Protein AF-A0A9W6WCK9-F1 (afdb_monomer_lite)

InterPro domains:
  IPR010310 Type VII secretion system ESAT-6-like [PF06013] (6-90)
  IPR036689 ESAT-6-like superfamily [SSF140453] (7-96)

Radius of gyration: 21.5 Å; chains: 1; bounding box: 40×19×65 Å

Secondary structure (DSSP, 8-state):
-------HHHHHHHHHHHHHHHHHHHHHHHHHHHHHHHHHHHT---HHHHHHHHHHHHHHHHHHHHHHHHHHHHHHHHHHHHHHHHHHHHHHHH--

Structure (mmCIF, N/CA/C/O backbone):
data_AF-A0A9W6WCK9-F1
#
_entry.id   AF-A0A9W6WCK9-F1
#
loop_
_atom_site.group_PDB
_atom_site.id
_atom_site.type_symbol
_atom_site.label_atom_id
_atom_site.label_alt_id
_atom_site.label_comp_id
_atom_site.label_asym_id
_atom_site.label_entity_id
_atom_site.label_seq_id
_atom_site.pdbx_PDB_ins_code
_atom_site.Cartn_x
_atom_site.Cartn_y
_atom_site.Cartn_z
_atom_site.occupancy
_atom_site.B_iso_or_equiv
_atom_site.auth_seq_id
_atom_site.auth_comp_id
_atom_site.auth_asym_id
_atom_site.auth_atom_id
_atom_site.pdbx_PDB_model_num
ATOM 1 N N . MET A 1 1 ? -5.484 -13.501 38.697 1.00 39.81 1 MET A N 1
ATOM 2 C CA . MET A 1 1 ? -5.991 -13.256 37.329 1.00 39.81 1 MET A CA 1
ATOM 3 C C . MET A 1 1 ? -5.096 -12.192 36.715 1.00 39.81 1 MET A C 1
ATOM 5 O O . MET A 1 1 ? -4.693 -11.324 37.480 1.00 39.81 1 MET A O 1
ATOM 9 N N . PRO A 1 2 ? -4.702 -12.272 35.435 1.00 39.66 2 PRO A N 1
ATOM 10 C CA . PRO A 1 2 ? -3.926 -11.200 34.819 1.00 39.66 2 PRO A CA 1
ATOM 11 C C . PRO A 1 2 ? -4.797 -9.938 34.787 1.00 39.66 2 PRO A C 1
ATOM 13 O O . PRO A 1 2 ? -5.923 -10.001 34.295 1.00 39.66 2 PRO A O 1
ATOM 16 N N . GLU A 1 3 ? -4.315 -8.829 35.345 1.00 42.38 3 GLU A N 1
ATOM 17 C CA . GLU A 1 3 ? -4.936 -7.515 35.157 1.00 42.38 3 GLU A CA 1
ATOM 18 C C . GLU A 1 3 ? -4.718 -7.102 33.702 1.00 42.38 3 GLU A C 1
ATOM 20 O O . GLU A 1 3 ? -3.626 -6.699 33.303 1.00 42.38 3 GLU A O 1
ATOM 25 N N . PHE A 1 4 ? -5.753 -7.255 32.884 1.00 49.97 4 PHE A N 1
ATOM 26 C CA . PHE A 1 4 ? -5.782 -6.673 31.553 1.00 49.97 4 PHE A CA 1
ATOM 27 C C . PHE A 1 4 ? -6.073 -5.177 31.704 1.00 49.97 4 PHE A C 1
ATOM 29 O O . PHE A 1 4 ? -7.226 -4.771 31.809 1.00 49.97 4 PHE A O 1
ATOM 36 N N . TYR A 1 5 ? -5.020 -4.359 31.753 1.00 53.19 5 TYR A N 1
ATOM 37 C CA . TYR A 1 5 ? -5.139 -2.908 31.617 1.00 53.19 5 TYR A CA 1
ATOM 38 C C . TYR A 1 5 ? -5.265 -2.602 30.122 1.00 53.19 5 TYR A C 1
ATOM 40 O O . TYR A 1 5 ? -4.267 -2.499 29.413 1.00 53.19 5 TYR A O 1
ATOM 48 N N . ILE A 1 6 ? -6.495 -2.593 29.615 1.00 57.03 6 ILE A N 1
ATOM 49 C CA . ILE A 1 6 ? -6.772 -2.304 28.206 1.00 57.03 6 ILE A CA 1
ATOM 50 C C . ILE A 1 6 ? -7.340 -0.892 28.139 1.00 57.03 6 ILE A C 1
ATOM 52 O O . ILE A 1 6 ? -8.463 -0.655 28.577 1.00 57.03 6 ILE A O 1
ATOM 56 N N . ASP A 1 7 ? -6.553 0.040 27.602 1.00 68.50 7 ASP A N 1
ATOM 57 C CA . ASP A 1 7 ? -7.033 1.372 27.237 1.00 68.50 7 ASP A CA 1
ATOM 58 C C . ASP A 1 7 ? -7.805 1.252 25.911 1.00 68.50 7 ASP A C 1
ATOM 60 O O . ASP A 1 7 ? -7.232 1.167 24.816 1.00 68.50 7 ASP A O 1
ATOM 64 N N . SER A 1 8 ? -9.129 1.132 26.021 1.00 65.62 8 SER A N 1
ATOM 65 C CA . SER A 1 8 ? -10.036 0.974 24.881 1.00 65.62 8 SER A CA 1
ATOM 66 C C . SER A 1 8 ? -9.988 2.182 23.943 1.00 65.62 8 SER A C 1
ATOM 68 O O . SER A 1 8 ? -10.009 2.002 22.725 1.00 65.62 8 SER A O 1
ATOM 70 N N . ALA A 1 9 ? -9.826 3.390 24.488 1.00 67.75 9 ALA A N 1
ATOM 71 C CA . ALA A 1 9 ? -9.734 4.623 23.715 1.00 67.75 9 ALA A CA 1
ATOM 72 C C . ALA A 1 9 ? -8.425 4.695 22.913 1.00 67.75 9 ALA A C 1
ATOM 74 O O . ALA A 1 9 ? -8.431 5.060 21.733 1.00 67.75 9 ALA A O 1
ATOM 75 N N . GLU A 1 10 ? -7.298 4.301 23.513 1.00 74.50 10 GLU A N 1
ATOM 76 C CA . GLU A 1 10 ? -6.019 4.207 22.802 1.00 74.50 10 GLU A CA 1
ATOM 77 C C . GLU A 1 10 ? -6.058 3.123 21.713 1.00 74.50 10 GLU A C 1
ATOM 79 O O . GLU A 1 10 ? -5.551 3.327 20.604 1.00 74.50 10 GLU A O 1
ATOM 84 N N . THR A 1 11 ? -6.725 1.999 21.990 1.00 72.12 11 THR A N 1
ATOM 85 C CA . THR A 1 11 ? -6.892 0.893 21.037 1.00 72.12 11 THR A CA 1
ATOM 86 C C . THR A 1 11 ? -7.731 1.307 19.827 1.00 72.12 11 THR A C 1
ATOM 88 O O . THR A 1 11 ? -7.335 1.045 18.687 1.00 72.12 11 THR A O 1
ATOM 91 N N . GLU A 1 12 ? -8.857 1.988 20.035 1.00 73.12 12 GLU A N 1
ATOM 92 C CA . GLU A 1 12 ? -9.733 2.468 18.961 1.00 73.12 12 GLU A CA 1
ATOM 93 C C . GLU A 1 12 ? -9.055 3.560 18.118 1.00 73.12 12 GLU A C 1
ATOM 95 O O . GLU A 1 12 ? -9.017 3.476 16.887 1.00 73.12 12 GLU A O 1
ATOM 100 N N . SER A 1 13 ? -8.420 4.538 18.770 1.00 79.25 13 SER A N 1
ATOM 101 C CA . SER A 1 13 ? -7.667 5.609 18.103 1.00 79.25 13 SER A CA 1
ATOM 102 C C . SER A 1 13 ? -6.523 5.061 17.242 1.00 79.25 13 SER A C 1
ATOM 104 O O . SER A 1 13 ? -6.359 5.430 16.072 1.00 79.25 13 SER A O 1
ATOM 106 N N . THR A 1 14 ? -5.756 4.111 17.785 1.00 79.06 14 THR A N 1
ATOM 107 C CA . THR A 1 14 ? -4.668 3.449 17.055 1.00 79.06 14 THR A CA 1
ATOM 108 C C . THR A 1 14 ? -5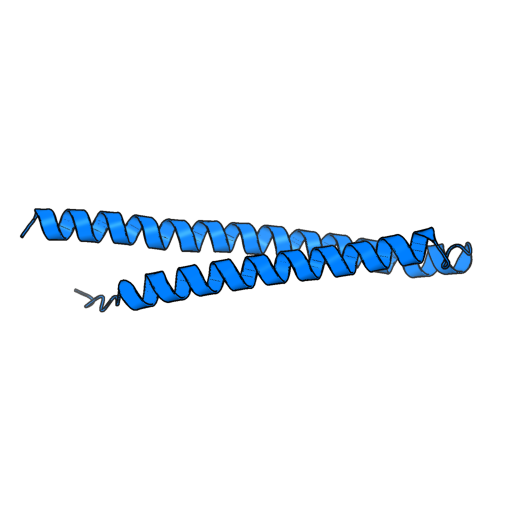.204 2.646 15.874 1.00 79.06 14 THR A C 1
ATOM 110 O O . THR A 1 14 ? -4.626 2.691 14.786 1.00 79.06 14 THR A O 1
ATOM 113 N N . SER A 1 15 ? -6.335 1.964 16.057 1.00 76.94 15 SER A N 1
ATOM 114 C CA . SER A 1 15 ? -7.013 1.193 15.013 1.00 76.94 15 SER A CA 1
ATOM 115 C C . SER A 1 15 ? -7.445 2.076 13.841 1.00 76.94 15 SER A C 1
ATOM 117 O O . SER A 1 15 ? -7.116 1.784 12.688 1.00 76.94 15 SER A O 1
ATOM 119 N N . ALA A 1 16 ? -8.095 3.206 14.130 1.00 80.06 16 ALA A N 1
ATOM 120 C CA . ALA A 1 16 ? -8.490 4.188 13.124 1.00 80.06 16 ALA A CA 1
ATOM 121 C C . ALA A 1 16 ? -7.271 4.791 12.398 1.00 80.06 16 ALA A C 1
ATOM 123 O O . ALA A 1 16 ? -7.263 4.909 11.169 1.00 80.06 16 ALA A O 1
ATOM 124 N N . SER A 1 17 ? -6.201 5.113 13.137 1.00 84.19 17 SER A N 1
ATOM 125 C CA . SER A 1 17 ? -4.947 5.617 12.559 1.00 84.19 17 SER A CA 1
ATOM 126 C C . SER A 1 17 ? -4.299 4.604 11.611 1.00 84.19 17 SER A C 1
ATOM 128 O O . SER A 1 17 ? -3.857 4.967 10.518 1.00 84.19 17 SER A O 1
ATOM 130 N N . LEU A 1 18 ? -4.251 3.328 12.006 1.00 80.25 18 LEU A N 1
ATOM 131 C CA . LEU A 1 18 ? -3.717 2.247 11.179 1.00 80.25 18 LEU A CA 1
ATOM 132 C C . LEU A 1 18 ? -4.534 2.068 9.901 1.00 80.25 18 LEU A C 1
ATOM 134 O O . LEU A 1 18 ? -3.950 1.992 8.822 1.00 80.25 18 LEU A O 1
ATOM 138 N N . GLN A 1 19 ? -5.864 2.079 10.001 1.00 80.25 19 GLN A N 1
ATOM 139 C CA . GLN A 1 19 ? -6.739 1.963 8.838 1.00 80.25 19 GLN A CA 1
ATOM 140 C C . GLN A 1 19 ? -6.499 3.095 7.825 1.00 80.25 19 GLN A C 1
ATOM 142 O O . GLN A 1 19 ? -6.396 2.826 6.627 1.00 80.25 19 GLN A O 1
ATOM 147 N N . SER A 1 20 ? -6.339 4.339 8.292 1.00 85.00 20 SER A N 1
ATOM 148 C CA . SER A 1 20 ? -5.998 5.474 7.421 1.00 85.00 20 SER A CA 1
ATOM 149 C C . SER A 1 20 ? -4.654 5.266 6.720 1.00 85.00 20 SER A C 1
ATOM 151 O O . SER A 1 20 ? -4.570 5.376 5.500 1.00 85.00 20 SER A O 1
ATOM 153 N N . LYS A 1 21 ? -3.606 4.903 7.472 1.00 86.06 21 LYS A N 1
ATOM 154 C CA . LYS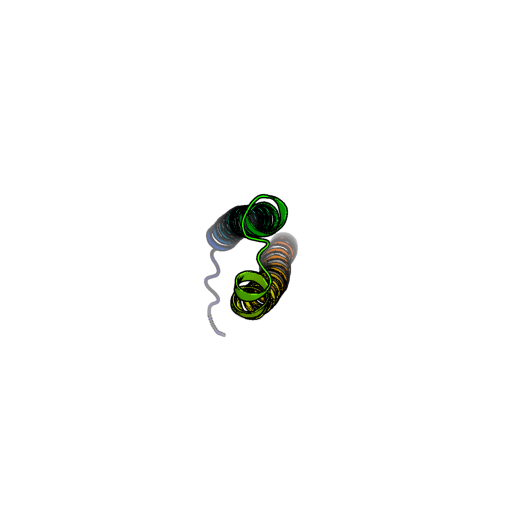 A 1 21 ? -2.262 4.673 6.913 1.00 86.06 21 LYS A CA 1
ATOM 155 C C . LYS A 1 21 ? -2.250 3.544 5.884 1.00 86.06 21 LYS A C 1
ATOM 157 O O . LYS A 1 21 ? -1.541 3.632 4.884 1.00 86.06 21 LYS A O 1
ATOM 162 N N . PHE A 1 22 ? -3.029 2.488 6.112 1.00 82.12 22 PHE A N 1
ATOM 163 C CA . PHE A 1 22 ? -3.167 1.400 5.148 1.00 82.12 22 PHE A CA 1
ATOM 164 C C . PHE A 1 22 ? -3.850 1.858 3.869 1.00 82.12 22 PHE A C 1
ATOM 166 O O . PHE A 1 22 ? -3.376 1.523 2.787 1.00 82.12 22 PHE A O 1
ATOM 173 N N . HIS A 1 23 ? -4.897 2.672 3.975 1.00 83.31 23 HIS A N 1
ATOM 174 C CA . HIS A 1 23 ? -5.557 3.246 2.809 1.00 83.31 23 HIS A CA 1
ATOM 175 C C . HIS A 1 23 ? -4.586 4.093 1.963 1.00 83.31 23 HIS A C 1
ATOM 177 O O . HIS A 1 23 ? -4.511 3.926 0.744 1.00 83.31 23 HIS A O 1
ATOM 183 N N . ASP A 1 24 ? -3.772 4.933 2.606 1.00 88.94 24 ASP A N 1
ATOM 184 C CA . ASP A 1 24 ? -2.765 5.759 1.925 1.00 88.94 24 ASP A CA 1
ATOM 185 C C . ASP A 1 24 ? -1.674 4.917 1.243 1.00 88.94 24 ASP A C 1
ATOM 187 O O . ASP A 1 24 ? -1.243 5.214 0.121 1.00 88.94 24 ASP A O 1
ATOM 191 N N . LEU A 1 25 ? -1.247 3.829 1.889 1.00 85.06 25 LEU A N 1
ATOM 192 C CA . LEU A 1 25 ? -0.258 2.907 1.336 1.00 85.06 25 LEU A CA 1
ATOM 193 C C . LEU A 1 25 ? -0.800 2.171 0.102 1.00 85.06 25 LEU A C 1
ATOM 195 O O . LEU A 1 25 ? -0.108 2.097 -0.913 1.00 85.06 25 LEU A O 1
ATOM 199 N N . VAL A 1 26 ? -2.043 1.679 0.161 1.00 84.44 26 VAL A N 1
ATOM 200 C CA . VAL A 1 26 ? -2.734 1.042 -0.975 1.00 84.44 26 VAL A CA 1
ATOM 201 C C . VAL A 1 26 ? -2.786 1.996 -2.169 1.00 84.44 26 VAL A C 1
ATOM 203 O O . VAL A 1 26 ? -2.429 1.615 -3.286 1.00 84.44 26 VAL A O 1
ATOM 206 N N . ASN A 1 27 ? -3.177 3.250 -1.937 1.00 88.88 27 ASN A N 1
ATOM 207 C CA . ASN A 1 27 ? -3.236 4.268 -2.984 1.00 88.88 27 ASN A CA 1
ATOM 208 C C . ASN A 1 27 ? -1.860 4.518 -3.609 1.00 88.88 27 ASN A C 1
ATOM 210 O O . ASN A 1 27 ? -1.723 4.489 -4.831 1.00 88.88 27 ASN A O 1
ATOM 214 N N . THR A 1 28 ? -0.830 4.680 -2.777 1.00 89.75 28 THR A N 1
ATOM 215 C CA . THR A 1 28 ? 0.551 4.896 -3.234 1.00 89.75 28 THR A CA 1
ATOM 216 C C . THR A 1 28 ? 1.053 3.738 -4.099 1.00 89.75 28 THR A C 1
ATOM 218 O O . THR A 1 28 ? 1.636 3.948 -5.163 1.00 89.75 28 THR A O 1
ATOM 221 N N . ILE A 1 29 ? 0.791 2.502 -3.674 1.00 85.69 29 ILE A N 1
ATOM 222 C CA . ILE A 1 29 ? 1.173 1.295 -4.409 1.00 85.69 29 ILE A CA 1
ATOM 223 C C . ILE A 1 29 ? 0.465 1.225 -5.772 1.00 85.69 29 ILE A C 1
ATOM 225 O O . ILE A 1 29 ? 1.100 0.937 -6.789 1.00 85.69 29 ILE A O 1
ATOM 229 N N . ASN A 1 30 ? -0.834 1.529 -5.814 1.00 85.06 30 ASN A N 1
ATOM 230 C CA . ASN A 1 30 ? -1.606 1.554 -7.056 1.00 85.06 30 ASN A CA 1
ATOM 231 C C . ASN A 1 30 ? -1.109 2.633 -8.029 1.00 85.06 30 ASN A C 1
ATOM 233 O O . ASN A 1 30 ? -1.047 2.385 -9.234 1.00 85.06 30 ASN A O 1
ATOM 237 N N . MET A 1 31 ? -0.710 3.803 -7.520 1.00 89.50 31 MET A N 1
ATOM 238 C CA . MET A 1 31 ? -0.091 4.855 -8.332 1.00 89.50 31 MET A CA 1
ATOM 239 C C . MET A 1 31 ? 1.232 4.383 -8.940 1.00 89.50 31 MET A C 1
ATOM 241 O O . MET A 1 31 ? 1.396 4.453 -10.155 1.00 89.50 31 MET A O 1
ATOM 245 N N . ALA A 1 32 ? 2.128 3.809 -8.131 1.00 86.25 32 ALA A N 1
ATOM 246 C CA . ALA A 1 32 ? 3.402 3.283 -8.620 1.00 86.25 32 ALA A CA 1
ATOM 247 C C . ALA A 1 32 ? 3.203 2.209 -9.703 1.00 86.25 32 ALA A C 1
ATOM 249 O O . ALA A 1 32 ? 3.883 2.213 -10.727 1.00 86.25 32 ALA A O 1
ATOM 250 N N . LYS A 1 33 ? 2.222 1.317 -9.520 1.00 83.38 33 LYS A N 1
ATOM 251 C CA . LYS A 1 33 ? 1.831 0.335 -10.538 1.00 83.38 33 LYS A CA 1
ATOM 252 C C . LYS A 1 33 ? 1.382 1.009 -11.839 1.00 83.38 33 LYS A C 1
ATOM 254 O O . LYS A 1 33 ? 1.829 0.603 -12.908 1.00 83.38 33 LYS A O 1
ATOM 259 N N . SER A 1 34 ? 0.531 2.030 -11.751 1.00 87.06 34 SER A N 1
ATOM 260 C CA . SER A 1 34 ? 0.053 2.782 -12.917 1.00 87.06 34 SER A CA 1
ATOM 261 C C . SER A 1 34 ? 1.194 3.469 -13.673 1.00 87.06 34 SER A C 1
ATOM 263 O O . SER A 1 34 ? 1.204 3.453 -14.903 1.00 87.06 34 SER A O 1
ATOM 265 N N . ASP A 1 35 ? 2.167 4.042 -12.964 1.00 86.94 35 ASP A N 1
ATOM 266 C CA . ASP A 1 35 ? 3.326 4.695 -13.582 1.00 86.94 35 ASP A CA 1
ATOM 267 C C . ASP A 1 35 ? 4.191 3.693 -14.353 1.00 86.94 35 ASP A C 1
ATOM 269 O O . ASP A 1 35 ? 4.628 3.966 -15.475 1.00 86.94 35 ASP A O 1
ATOM 273 N N . VAL A 1 36 ? 4.400 2.501 -13.786 1.00 81.69 36 VAL A N 1
ATOM 274 C CA . VAL A 1 36 ? 5.153 1.436 -14.456 1.00 81.69 36 VAL A CA 1
ATOM 275 C C . VAL A 1 36 ? 4.392 0.896 -15.671 1.00 81.69 36 VAL A C 1
ATOM 277 O O . VAL A 1 36 ? 4.991 0.727 -16.736 1.00 81.69 36 VAL A O 1
ATOM 280 N N . ASP A 1 37 ? 3.076 0.697 -15.559 1.00 81.88 37 ASP A N 1
ATOM 281 C CA . ASP A 1 37 ? 2.220 0.303 -16.686 1.00 81.88 37 ASP A CA 1
ATOM 282 C C . ASP A 1 37 ? 2.304 1.338 -17.828 1.00 81.88 37 ASP A C 1
ATOM 284 O O . ASP A 1 37 ? 2.458 0.982 -19.001 1.00 81.88 37 ASP A O 1
ATOM 288 N N . ALA A 1 38 ? 2.269 2.632 -17.490 1.00 85.62 38 ALA A N 1
ATOM 289 C CA . ALA A 1 38 ? 2.384 3.726 -18.449 1.00 85.62 38 ALA A CA 1
ATOM 290 C C . ALA A 1 38 ? 3.772 3.793 -19.108 1.00 85.62 38 ALA A C 1
ATOM 292 O O . ALA A 1 38 ? 3.866 4.031 -20.315 1.00 85.62 38 ALA A O 1
ATOM 293 N N . LEU A 1 39 ? 4.848 3.551 -18.351 1.00 82.12 39 LEU A N 1
ATOM 294 C CA . LEU A 1 39 ? 6.218 3.499 -18.872 1.00 82.12 39 LEU A CA 1
ATOM 295 C C . LEU A 1 39 ? 6.359 2.416 -19.956 1.00 82.12 39 LEU A C 1
ATOM 297 O O . LEU A 1 39 ? 6.908 2.667 -21.036 1.00 82.12 39 LEU A O 1
ATOM 301 N N . ILE A 1 40 ? 5.814 1.225 -19.687 1.00 76.00 40 ILE A N 1
ATOM 302 C CA . ILE A 1 40 ? 5.795 0.107 -20.638 1.00 76.00 40 ILE A CA 1
ATOM 303 C C . ILE A 1 40 ? 4.930 0.461 -21.850 1.00 76.00 40 ILE A C 1
ATOM 305 O O . ILE A 1 40 ? 5.328 0.208 -22.985 1.00 76.00 40 ILE A O 1
ATOM 309 N N . ALA A 1 41 ? 3.764 1.077 -21.645 1.00 78.50 41 ALA A N 1
ATOM 310 C CA . ALA A 1 41 ? 2.857 1.424 -22.733 1.00 78.50 41 ALA A CA 1
ATOM 311 C C . ALA A 1 41 ? 3.438 2.473 -23.700 1.00 78.50 41 ALA A C 1
ATOM 313 O O . ALA A 1 41 ? 3.262 2.323 -24.914 1.00 78.50 41 ALA A O 1
ATOM 314 N N . ASN A 1 42 ? 4.134 3.490 -23.173 1.00 78.06 42 ASN A N 1
ATOM 315 C CA . ASN A 1 42 ? 4.438 4.734 -23.890 1.00 78.06 42 ASN A CA 1
ATOM 316 C C . ASN A 1 42 ? 5.889 4.898 -24.373 1.00 78.06 42 ASN A C 1
ATOM 318 O O . ASN A 1 42 ? 6.133 5.792 -25.181 1.00 78.06 42 ASN A O 1
ATOM 322 N N . GLY A 1 43 ? 6.863 4.102 -23.915 1.00 64.50 43 GLY A N 1
ATOM 32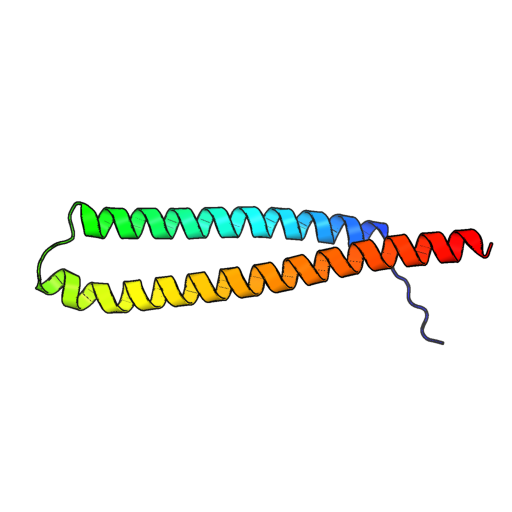3 C CA . GLY A 1 43 ? 8.260 4.392 -24.286 1.00 64.50 43 GLY A CA 1
ATOM 324 C C . GLY A 1 43 ? 9.301 3.297 -24.089 1.00 64.50 43 GLY A C 1
ATOM 325 O O . GLY A 1 43 ? 10.372 3.389 -24.683 1.00 64.50 43 GLY A O 1
ATOM 326 N N . TYR A 1 44 ? 9.011 2.246 -23.320 1.00 63.06 44 TYR A N 1
ATOM 327 C CA . TYR A 1 44 ? 9.973 1.170 -23.040 1.00 63.06 44 TYR A CA 1
ATOM 328 C C . TYR A 1 44 ? 9.770 -0.100 -23.895 1.00 63.06 44 TYR A C 1
ATOM 330 O O . TYR A 1 44 ? 10.241 -1.179 -23.542 1.00 63.06 44 TYR A O 1
ATOM 338 N N . LYS A 1 45 ? 9.094 0.018 -25.048 1.00 65.19 45 LYS A N 1
ATOM 339 C CA . LYS A 1 45 ? 8.825 -1.088 -25.987 1.00 65.19 45 LYS A CA 1
ATOM 340 C C . LYS A 1 45 ? 9.974 -1.290 -26.967 1.00 65.19 45 LYS A C 1
ATOM 342 O O . LYS A 1 45 ? 9.869 -0.983 -28.152 1.00 65.19 45 LYS A O 1
ATOM 347 N N . THR A 1 46 ? 11.096 -1.803 -26.484 1.00 75.69 46 THR A N 1
ATOM 348 C CA . THR A 1 46 ? 12.023 -2.514 -27.374 1.00 75.69 46 THR A CA 1
ATOM 349 C C . THR A 1 46 ? 12.059 -3.978 -26.953 1.00 75.69 46 THR A C 1
ATOM 351 O O . THR A 1 46 ? 11.997 -4.239 -25.751 1.00 75.69 46 THR A O 1
ATOM 354 N N . PRO A 1 47 ? 12.203 -4.941 -27.883 1.00 71.12 47 PRO A N 1
ATOM 355 C CA . PRO A 1 47 ? 12.190 -6.365 -27.536 1.00 71.12 47 PRO A CA 1
ATOM 356 C C . PRO A 1 47 ? 13.220 -6.735 -26.455 1.00 71.12 47 PRO A C 1
ATOM 358 O O . PRO A 1 47 ? 12.947 -7.539 -25.570 1.00 71.12 47 PRO A O 1
ATOM 361 N N . ALA A 1 48 ? 14.395 -6.095 -26.482 1.00 77.75 48 ALA A N 1
ATOM 362 C CA . ALA A 1 48 ? 15.446 -6.295 -25.486 1.00 77.75 48 ALA A CA 1
ATOM 363 C C . ALA A 1 48 ? 15.111 -5.678 -24.115 1.00 77.75 48 ALA A C 1
ATOM 365 O O . ALA A 1 48 ? 15.512 -6.219 -23.083 1.00 77.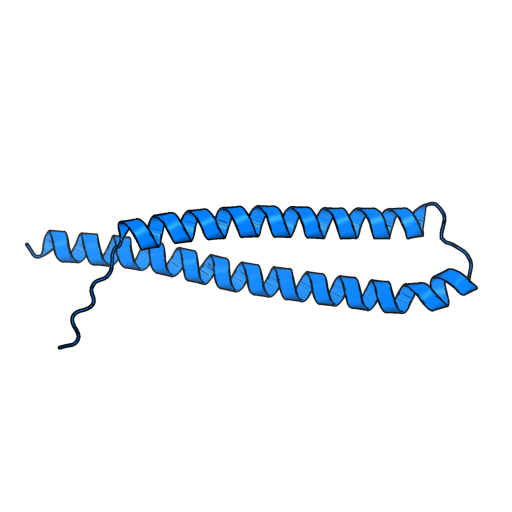75 48 ALA A O 1
ATOM 366 N N . ALA A 1 49 ? 14.398 -4.548 -24.093 1.00 71.62 49 ALA A N 1
ATOM 367 C CA . ALA A 1 49 ? 13.960 -3.910 -22.859 1.00 71.62 49 ALA A CA 1
ATOM 368 C C . ALA A 1 49 ? 12.795 -4.674 -22.219 1.00 71.62 49 ALA A C 1
ATOM 370 O O . ALA A 1 49 ? 12.852 -4.936 -21.025 1.00 71.62 49 ALA A O 1
ATOM 371 N N . GLU A 1 50 ? 11.807 -5.128 -22.996 1.00 72.94 50 GLU A N 1
ATOM 372 C CA . GLU A 1 50 ? 10.707 -5.967 -22.497 1.00 72.94 50 GLU A CA 1
ATOM 373 C C . GLU A 1 50 ? 11.220 -7.280 -21.894 1.00 72.94 50 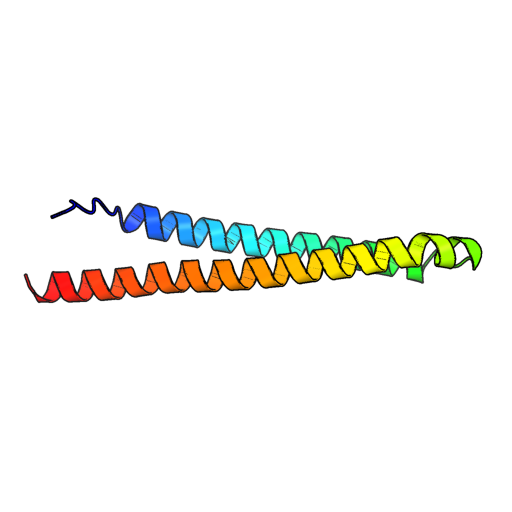GLU A C 1
ATOM 375 O O . GLU A 1 50 ? 10.802 -7.662 -20.803 1.00 72.94 50 GLU A O 1
ATOM 380 N N . GLN A 1 51 ? 12.187 -7.936 -22.544 1.00 79.62 51 GLN A N 1
ATOM 381 C CA . GLN A 1 51 ? 12.748 -9.199 -22.057 1.00 79.62 51 GLN A CA 1
ATOM 382 C C . GLN A 1 51 ? 13.503 -9.043 -20.725 1.00 79.62 51 GLN A C 1
ATOM 384 O O . GLN A 1 51 ? 13.511 -9.964 -19.910 1.00 79.62 51 GLN A O 1
ATOM 389 N N . LYS A 1 52 ? 14.124 -7.880 -20.488 1.00 80.19 52 LYS A N 1
ATOM 390 C CA . LYS A 1 52 ? 14.819 -7.576 -19.228 1.00 80.19 52 LYS A CA 1
ATOM 391 C C . LYS A 1 52 ? 13.894 -7.014 -18.156 1.00 80.19 52 LYS A C 1
ATOM 393 O O . LYS A 1 52 ? 14.101 -7.305 -16.987 1.00 80.19 52 LYS A O 1
ATOM 398 N N . PHE A 1 53 ? 12.911 -6.204 -18.536 1.00 76.94 53 PHE A N 1
ATOM 399 C CA . PHE A 1 53 ? 12.053 -5.464 -17.610 1.00 76.94 53 PHE A CA 1
ATOM 400 C C . PHE A 1 53 ? 10.822 -6.270 -17.174 1.00 76.94 53 PHE A C 1
ATOM 402 O O . PHE A 1 53 ? 10.370 -6.135 -16.039 1.00 76.94 53 PHE A O 1
ATOM 409 N N . GLY A 1 54 ? 10.319 -7.160 -18.036 1.00 77.62 54 GLY A N 1
ATOM 410 C CA . GLY A 1 54 ? 9.160 -8.013 -17.767 1.00 77.62 54 GLY A CA 1
ATOM 411 C C . GLY A 1 54 ? 9.254 -8.826 -16.467 1.00 77.62 54 GLY A C 1
ATOM 412 O O . GLY A 1 54 ? 8.297 -8.794 -15.693 1.00 77.62 54 GLY A O 1
ATOM 413 N N . PRO A 1 55 ? 10.383 -9.503 -16.167 1.00 85.19 55 PRO A N 1
ATOM 414 C CA . PRO A 1 55 ? 10.545 -10.238 -14.912 1.00 85.19 55 PRO A CA 1
ATOM 415 C C . PRO A 1 55 ? 10.441 -9.350 -13.664 1.00 85.19 55 PRO A C 1
ATOM 417 O O . PRO A 1 55 ? 9.700 -9.688 -12.745 1.00 85.19 55 PRO A O 1
ATOM 420 N N . TYR A 1 56 ? 11.113 -8.191 -13.653 1.00 83.94 56 TYR A N 1
ATOM 421 C CA . TYR A 1 56 ? 11.057 -7.249 -12.525 1.00 83.94 56 TYR A CA 1
ATOM 422 C C . TYR A 1 56 ? 9.649 -6.693 -12.315 1.00 83.94 56 TYR A C 1
ATOM 424 O O . TYR A 1 56 ? 9.201 -6.535 -11.184 1.00 83.94 56 TYR A O 1
ATOM 432 N N . PHE A 1 57 ? 8.935 -6.421 -13.407 1.00 78.31 57 PHE A N 1
ATOM 433 C CA . PHE A 1 57 ? 7.557 -5.957 -13.343 1.00 78.31 57 PHE A CA 1
ATOM 434 C C . PHE A 1 57 ? 6.609 -7.025 -12.786 1.00 78.31 57 PHE A C 1
ATOM 436 O O . PHE A 1 57 ? 5.787 -6.722 -11.923 1.00 78.31 57 PHE A O 1
ATOM 443 N N . ALA A 1 58 ? 6.739 -8.274 -13.240 1.00 82.94 58 ALA A N 1
ATOM 444 C CA . ALA A 1 58 ? 5.937 -9.385 -12.736 1.00 82.94 58 ALA A CA 1
ATOM 445 C C . ALA A 1 58 ? 6.176 -9.627 -11.235 1.00 82.94 58 ALA A C 1
ATOM 447 O O . ALA A 1 58 ? 5.224 -9.834 -10.482 1.00 82.94 58 ALA A O 1
ATOM 448 N N . GLU A 1 59 ? 7.434 -9.547 -10.793 1.00 87.75 59 GLU A N 1
ATOM 449 C CA . GLU A 1 59 ? 7.801 -9.652 -9.379 1.00 87.75 59 GLU A CA 1
ATOM 450 C C . GLU A 1 59 ? 7.238 -8.486 -8.557 1.00 87.75 59 GLU A C 1
ATOM 452 O O . GLU A 1 59 ? 6.640 -8.711 -7.503 1.00 87.75 59 GLU A O 1
ATOM 457 N N . PHE A 1 60 ? 7.348 -7.252 -9.062 1.00 84.38 60 PHE A N 1
ATOM 458 C CA . PHE A 1 60 ? 6.747 -6.075 -8.436 1.00 84.38 60 PHE A CA 1
ATOM 459 C C . PHE A 1 60 ? 5.233 -6.242 -8.266 1.00 84.38 60 PHE A C 1
ATOM 461 O O . PHE A 1 60 ? 4.722 -6.053 -7.165 1.00 84.38 60 PHE A O 1
ATOM 468 N N . HIS A 1 61 ? 4.519 -6.653 -9.319 1.00 82.12 61 HIS A N 1
ATOM 469 C CA . HIS A 1 61 ? 3.072 -6.893 -9.268 1.00 82.12 61 HIS A CA 1
ATOM 470 C C . HIS A 1 61 ? 2.696 -7.937 -8.217 1.00 82.12 61 HIS A C 1
ATOM 472 O O . HIS A 1 61 ? 1.794 -7.700 -7.416 1.00 82.12 61 HIS A O 1
ATOM 478 N N . GLN A 1 62 ? 3.407 -9.068 -8.176 1.00 88.50 62 GLN A N 1
ATOM 479 C CA . GLN A 1 62 ? 3.174 -10.096 -7.159 1.00 88.50 62 GLN A CA 1
ATOM 480 C C . GLN A 1 62 ? 3.459 -9.592 -5.742 1.00 88.50 62 GLN A C 1
ATOM 482 O O . GLN A 1 62 ? 2.702 -9.895 -4.822 1.00 88.50 62 GLN A O 1
ATOM 487 N N . GLY A 1 63 ? 4.548 -8.845 -5.548 1.00 88.00 63 GLY A N 1
ATOM 488 C CA . GLY A 1 63 ? 4.896 -8.263 -4.253 1.00 88.00 63 GLY A CA 1
ATOM 489 C C . GLY A 1 63 ? 3.831 -7.281 -3.773 1.00 88.00 63 GLY A C 1
ATOM 490 O O . GLY A 1 63 ? 3.363 -7.383 -2.641 1.00 88.00 63 GLY A O 1
ATOM 491 N N . VAL A 1 64 ? 3.386 -6.396 -4.666 1.00 84.12 64 VAL A N 1
ATOM 492 C CA . VAL A 1 64 ? 2.278 -5.465 -4.435 1.00 84.12 64 VAL A CA 1
ATOM 493 C C . VAL A 1 64 ? 1.013 -6.208 -4.032 1.00 84.12 64 VAL A C 1
ATOM 495 O O . VAL A 1 64 ? 0.428 -5.882 -3.003 1.00 84.12 64 VAL A O 1
ATOM 498 N N . GLN A 1 65 ? 0.616 -7.234 -4.784 1.00 84.00 65 GLN A N 1
ATOM 499 C CA . GLN A 1 65 ? -0.589 -7.996 -4.480 1.00 84.00 65 GLN A CA 1
ATOM 500 C C . GLN A 1 65 ? -0.521 -8.638 -3.086 1.00 84.00 65 GLN A C 1
ATOM 502 O O . GLN A 1 65 ? -1.461 -8.507 -2.308 1.00 84.00 65 GLN A O 1
ATOM 507 N N . LYS A 1 66 ? 0.616 -9.244 -2.724 1.00 88.06 66 LYS A N 1
ATOM 508 C CA . LYS A 1 66 ? 0.819 -9.827 -1.387 1.00 88.06 66 LYS A CA 1
ATOM 509 C C . LYS A 1 66 ? 0.745 -8.790 -0.271 1.00 88.06 66 LYS A C 1
ATOM 511 O O . LYS A 1 66 ? 0.206 -9.075 0.795 1.00 88.06 66 LYS A O 1
ATOM 516 N N . VAL A 1 67 ? 1.295 -7.595 -0.494 1.00 84.25 67 VAL A N 1
ATOM 517 C CA . VAL A 1 67 ? 1.189 -6.494 0.472 1.00 84.25 67 VAL A CA 1
ATOM 518 C C . VAL A 1 67 ? -0.274 -6.097 0.644 1.00 84.25 67 VAL A C 1
ATOM 520 O O . VAL A 1 67 ? -0.735 -6.013 1.776 1.00 84.25 67 VAL A O 1
ATOM 523 N N . LEU A 1 68 ? -1.019 -5.920 -0.449 1.00 81.12 68 LEU A N 1
ATOM 524 C CA . LEU A 1 68 ? -2.443 -5.577 -0.399 1.00 81.12 68 LEU A CA 1
ATOM 525 C C . LEU A 1 68 ? -3.270 -6.640 0.344 1.00 81.12 68 LEU A C 1
ATOM 527 O O . LEU A 1 68 ? -4.073 -6.288 1.203 1.00 81.12 68 LEU A O 1
ATOM 531 N N . GLU A 1 69 ? -3.035 -7.925 0.074 1.00 85.00 69 GLU A N 1
ATOM 532 C CA . GLU A 1 69 ? -3.686 -9.043 0.776 1.00 85.00 69 GLU A CA 1
ATOM 533 C C . GLU A 1 69 ? -3.363 -9.043 2.281 1.00 85.00 69 GLU A C 1
ATOM 535 O O . GLU A 1 69 ? -4.252 -9.203 3.118 1.00 85.00 69 GLU A O 1
ATOM 540 N N . GLY A 1 70 ? -2.098 -8.809 2.648 1.00 85.19 70 GLY A N 1
ATOM 541 C CA . GLY A 1 70 ? -1.689 -8.697 4.049 1.00 85.19 70 GLY A CA 1
ATOM 542 C C . GLY A 1 70 ? -2.340 -7.507 4.758 1.00 85.19 70 GLY A C 1
ATOM 543 O O . GLY A 1 70 ? -2.782 -7.632 5.899 1.00 85.19 70 GLY A O 1
ATOM 544 N N . LEU A 1 71 ? -2.439 -6.365 4.074 1.00 79.62 71 LEU A N 1
ATOM 545 C CA . LEU A 1 71 ? -3.081 -5.159 4.597 1.00 79.62 71 LEU A CA 1
ATOM 546 C C . LEU A 1 71 ? -4.583 -5.351 4.823 1.00 79.62 71 LEU A C 1
ATOM 548 O O . LEU A 1 71 ? -5.097 -4.884 5.839 1.00 79.62 71 LEU A O 1
ATOM 552 N N . ASP A 1 72 ? -5.275 -6.064 3.933 1.00 79.19 72 ASP A N 1
ATOM 553 C CA . ASP A 1 72 ? -6.689 -6.409 4.114 1.00 79.19 72 ASP A CA 1
ATOM 554 C C . ASP A 1 72 ? -6.892 -7.285 5.361 1.00 79.19 72 ASP A C 1
ATOM 556 O O . ASP A 1 72 ? -7.715 -6.966 6.221 1.00 79.19 72 ASP A O 1
ATOM 560 N N . GLY A 1 73 ? -6.059 -8.317 5.540 1.00 81.94 73 GLY A N 1
ATOM 561 C CA . GLY A 1 73 ? -6.098 -9.168 6.732 1.00 81.94 73 GLY A CA 1
ATOM 562 C C . GLY A 1 73 ? -5.873 -8.390 8.034 1.00 81.94 73 GLY A C 1
ATOM 563 O O . GLY A 1 73 ? -6.602 -8.582 9.011 1.00 81.94 73 GLY A O 1
ATOM 564 N N . ILE A 1 74 ? -4.911 -7.460 8.048 1.00 78.19 74 ILE A N 1
ATOM 565 C CA . ILE A 1 74 ? -4.674 -6.604 9.217 1.00 78.19 74 ILE A CA 1
ATOM 566 C C . ILE A 1 74 ? -5.856 -5.652 9.432 1.00 78.19 74 ILE A C 1
ATOM 568 O O . ILE A 1 74 ? -6.294 -5.484 10.567 1.00 78.19 74 ILE A O 1
ATOM 572 N N . SER A 1 75 ? -6.414 -5.056 8.376 1.00 74.19 75 SER A N 1
ATOM 573 C CA . SER A 1 75 ? -7.564 -4.156 8.501 1.00 74.19 75 SER A CA 1
ATOM 574 C C . SER A 1 75 ? -8.792 -4.872 9.067 1.00 74.19 75 SER A C 1
ATOM 576 O O . SER A 1 75 ? -9.488 -4.303 9.909 1.00 74.19 75 SER A O 1
ATOM 578 N N . GLN A 1 76 ? -9.047 -6.113 8.648 1.00 79.50 76 GLN A N 1
ATOM 579 C CA . GLN A 1 76 ? -10.124 -6.940 9.191 1.00 79.50 76 GLN A CA 1
ATOM 580 C C . GLN A 1 76 ? -9.890 -7.276 10.664 1.00 79.50 76 GLN A C 1
ATOM 582 O O . GLN A 1 76 ? -10.817 -7.160 11.465 1.00 79.50 76 GLN A O 1
ATOM 587 N N . TYR A 1 77 ? -8.657 -7.632 11.036 1.00 77.38 77 TYR A N 1
ATOM 588 C CA . TYR A 1 77 ? -8.294 -7.890 12.429 1.00 77.38 77 TYR A CA 1
ATOM 589 C C . TYR A 1 77 ? -8.495 -6.649 13.303 1.00 77.38 77 TYR A C 1
ATOM 591 O O . TYR A 1 77 ? -9.189 -6.708 14.312 1.00 77.38 77 TYR A O 1
ATOM 599 N N . VAL A 1 78 ? -7.949 -5.507 12.884 1.00 72.62 78 VAL A N 1
ATOM 600 C CA . VAL A 1 78 ? -8.059 -4.224 13.591 1.00 72.62 78 VAL A CA 1
ATOM 601 C C . VAL A 1 78 ? -9.527 -3.819 13.774 1.00 72.62 78 VAL A C 1
ATOM 603 O O . VAL A 1 78 ? -9.934 -3.430 14.867 1.00 72.62 78 VAL A O 1
ATOM 606 N N . LYS A 1 79 ? -10.357 -3.995 12.739 1.00 72.88 79 LYS A N 1
ATOM 607 C CA . LYS A 1 79 ? -11.801 -3.747 12.822 1.00 72.88 79 LYS A CA 1
ATOM 608 C C . LYS A 1 79 ? -12.502 -4.701 13.794 1.00 72.88 79 LYS A C 1
ATOM 610 O O . LYS A 1 79 ? -13.319 -4.258 14.594 1.00 72.88 79 LYS A O 1
ATOM 615 N N . ALA A 1 80 ? -12.182 -5.994 13.738 1.00 75.31 80 ALA A N 1
ATOM 616 C CA . ALA A 1 80 ? -12.762 -6.997 14.628 1.00 75.31 80 ALA A CA 1
ATOM 617 C C . ALA A 1 80 ? -12.410 -6.729 16.096 1.00 75.31 80 ALA A C 1
ATOM 619 O O . ALA A 1 80 ? -13.268 -6.877 16.962 1.00 75.31 80 ALA A O 1
ATOM 620 N N . VAL A 1 81 ? -11.178 -6.291 16.363 1.00 71.75 81 VAL A N 1
ATOM 621 C CA . VAL A 1 81 ? -10.723 -5.885 17.695 1.00 71.75 81 VAL A CA 1
ATOM 622 C C . VAL A 1 81 ? -11.538 -4.694 18.203 1.00 71.75 81 VAL A C 1
ATOM 624 O O . VAL A 1 81 ? -12.091 -4.778 19.295 1.00 71.75 81 VAL A O 1
ATOM 627 N N . GLY A 1 82 ? -11.702 -3.636 17.400 1.00 67.69 82 GLY A N 1
ATOM 628 C CA . GLY A 1 82 ? -12.547 -2.490 17.764 1.00 67.69 82 GLY A CA 1
ATOM 629 C C . GLY A 1 82 ? -13.995 -2.886 18.090 1.00 67.69 82 GLY A C 1
ATOM 630 O O . GLY A 1 82 ? -14.498 -2.562 19.161 1.00 67.69 82 GLY A O 1
ATOM 631 N N . THR A 1 83 ? -14.642 -3.675 17.222 1.00 69.12 83 THR A N 1
ATOM 632 C CA . THR A 1 83 ? -16.032 -4.130 17.433 1.00 69.12 83 THR A CA 1
ATOM 633 C C . THR A 1 83 ? -16.182 -5.058 18.643 1.00 69.12 83 THR A C 1
ATOM 635 O O . THR A 1 83 ? -17.168 -4.969 19.375 1.00 69.12 83 THR A O 1
ATOM 638 N N . ALA A 1 84 ? -15.226 -5.963 18.874 1.00 68.19 84 ALA A N 1
ATOM 639 C CA . ALA A 1 84 ? -15.256 -6.844 20.039 1.00 68.19 84 ALA A CA 1
ATOM 640 C C . ALA A 1 84 ? -15.129 -6.049 21.347 1.00 68.19 84 ALA A C 1
ATOM 642 O O . ALA A 1 84 ? -15.792 -6.389 22.329 1.00 68.19 84 ALA A O 1
ATOM 643 N N . PHE A 1 85 ? -14.329 -4.978 21.357 1.00 65.25 85 PHE A N 1
ATOM 644 C CA . PHE A 1 85 ? -14.203 -4.101 22.518 1.00 65.25 85 PHE A CA 1
ATOM 645 C C . PHE A 1 85 ? -15.461 -3.269 22.774 1.00 65.25 85 PHE A C 1
ATOM 647 O O . PHE A 1 85 ? -15.911 -3.254 23.916 1.00 65.25 85 PHE A O 1
ATOM 654 N N . GLU A 1 86 ? -16.092 -2.683 21.749 1.00 61.53 86 GLU A N 1
ATOM 655 C CA . GLU A 1 86 ? -17.399 -2.015 21.906 1.00 61.53 86 GLU A CA 1
ATOM 656 C C . GLU A 1 86 ? -18.454 -2.966 22.489 1.00 61.53 86 GLU A C 1
ATOM 658 O O . GLU A 1 86 ? -19.197 -2.608 23.404 1.00 61.53 86 GLU A O 1
ATOM 663 N N . GLY A 1 87 ? -18.509 -4.204 21.987 1.00 63.00 87 GLY A N 1
ATOM 664 C CA . GLY A 1 87 ? -19.439 -5.220 22.480 1.00 63.00 87 GLY A CA 1
ATOM 665 C C . GLY A 1 87 ? -19.167 -5.619 23.932 1.00 63.00 87 GLY A C 1
ATOM 666 O O . GLY A 1 87 ? -20.099 -5.678 24.734 1.00 63.00 87 GLY A O 1
ATOM 667 N N . THR A 1 88 ? -17.895 -5.834 24.280 1.00 62.53 88 THR A N 1
ATOM 668 C CA . THR A 1 88 ? -17.477 -6.230 25.634 1.00 62.53 88 THR A CA 1
ATOM 669 C C . THR A 1 88 ? -17.703 -5.104 26.643 1.00 62.53 88 THR A C 1
ATOM 671 O O . THR A 1 88 ? -18.193 -5.367 27.737 1.00 62.53 88 THR A O 1
ATOM 674 N N . ASP A 1 89 ? -17.411 -3.851 26.286 1.00 60.34 89 ASP A N 1
ATOM 675 C CA . ASP A 1 89 ? -17.674 -2.685 27.139 1.00 60.34 89 ASP A CA 1
ATOM 676 C C . ASP A 1 89 ? -1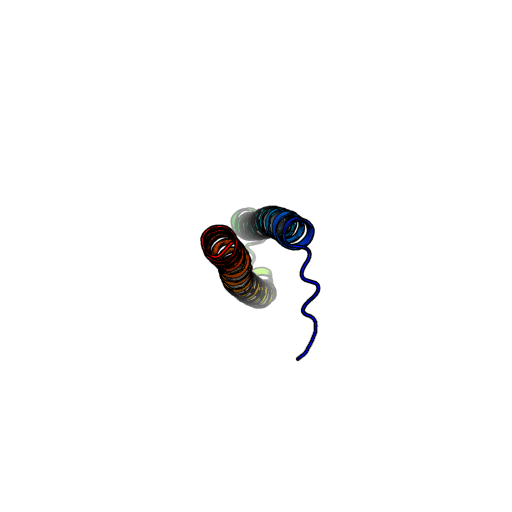9.181 -2.471 27.339 1.00 60.34 89 ASP A C 1
ATOM 678 O O . ASP A 1 89 ? -19.645 -2.293 28.462 1.00 60.34 89 ASP A O 1
ATOM 682 N N . THR A 1 90 ? -19.981 -2.622 26.279 1.00 60.81 90 THR A N 1
ATOM 683 C CA . THR A 1 90 ? -21.448 -2.543 26.373 1.00 60.81 90 THR A CA 1
ATOM 684 C C . THR A 1 90 ? -22.032 -3.650 27.260 1.00 60.81 90 THR A C 1
ATOM 686 O O . THR A 1 90 ? -23.014 -3.423 27.968 1.00 60.81 90 THR A O 1
ATOM 689 N N . GLU A 1 91 ? -21.470 -4.861 27.232 1.00 57.81 91 GLU A N 1
ATOM 690 C CA . GLU A 1 91 ? -21.875 -5.959 28.120 1.00 57.81 91 GLU A CA 1
ATOM 691 C C . GLU A 1 91 ? -21.403 -5.759 29.563 1.00 57.81 91 GLU A C 1
ATOM 693 O O . GLU A 1 91 ? -22.164 -6.033 30.492 1.00 57.81 91 GLU A O 1
ATOM 698 N N . LEU A 1 92 ? -20.189 -5.246 29.776 1.00 54.16 92 LEU A N 1
ATOM 699 C CA . LEU A 1 92 ? -19.692 -4.889 31.105 1.00 54.16 92 LEU A CA 1
ATOM 700 C C . LEU A 1 92 ? -20.537 -3.766 31.717 1.00 54.16 92 LEU A C 1
ATOM 702 O O . LEU A 1 92 ? -21.000 -3.914 32.843 1.00 54.16 92 LEU A O 1
ATOM 706 N N . ALA A 1 93 ? -20.840 -2.712 30.959 1.00 49.66 93 ALA A N 1
ATOM 707 C CA . ALA A 1 93 ? -21.692 -1.601 31.380 1.00 49.66 93 ALA A CA 1
ATOM 708 C C . ALA A 1 93 ? -23.154 -2.001 31.652 1.00 49.66 93 ALA A C 1
ATOM 710 O O . ALA A 1 93 ? -23.860 -1.276 32.342 1.00 49.66 93 ALA A O 1
ATOM 711 N N . LYS A 1 94 ? -23.629 -3.135 31.118 1.00 53.69 94 LYS A N 1
ATOM 712 C CA . LYS A 1 94 ? -24.957 -3.701 31.432 1.00 53.69 94 LYS A CA 1
ATOM 713 C C . LYS A 1 94 ? -24.976 -4.553 32.702 1.00 53.69 94 LYS A C 1
ATOM 715 O O . LYS A 1 94 ? -26.058 -4.830 33.217 1.00 53.69 94 LYS A O 1
ATOM 720 N N . ASN A 1 95 ? -23.812 -5.018 33.153 1.00 51.44 95 ASN A N 1
ATOM 721 C CA . ASN A 1 95 ? -23.655 -5.858 34.341 1.00 51.44 95 ASN A CA 1
ATOM 722 C C . ASN A 1 95 ? -23.232 -5.059 35.591 1.00 51.44 95 ASN A C 1
ATOM 724 O O . ASN A 1 95 ? -23.039 -5.659 36.652 1.00 51.44 95 ASN A O 1
ATOM 728 N N . PHE A 1 96 ? -23.126 -3.733 35.470 1.00 41.16 96 PHE A N 1
ATOM 729 C CA . PHE A 1 96 ? -23.022 -2.758 36.560 1.00 41.16 96 PHE A CA 1
ATOM 730 C C . PHE A 1 96 ? -24.229 -1.813 36.534 1.00 41.16 96 PHE A C 1
ATOM 732 O O . PHE A 1 96 ? -24.552 -1.268 37.614 1.00 41.16 96 PHE A O 1
#

Sequence (96 aa):
MPEFYIDSAETESTSASLQSKFHDLVNTINMAKSDVDALIANGYKTPAAEQKFGPYFAEFHQGVQKVLEGLDGISQYVKAVGTAFEGTDTELAKNF

pLDDT: mean 74.61, std 12.29, range [39.66, 89.75]

Foldseek 3Di:
DDPPPDPLVVLLVVLVVLLVVLVVVLVVLVVVLVVVVCCCVPPQPDPVSCVVVVVVNVVSVVVSVVSNVVSVVVNVVSVVVNVVVVVVVVVVVVVD

Organism: NCBI:txid1785913